Protein AF-A0A955GL28-F1 (afdb_monomer_lite)

Sequence (99 aa):
MAQYSSHQSDNGSEFQTAFREAIEAVAEHRYSRPYKKNEQSHIENFNKSLRSECFPRGEYQQKDIAELQERAYRFTKHYINRRWHMGLPDMMTPAQFKQ

pLDDT: mean 88.03, std 11.1, range [39.0, 97.94]

Radius of gyration: 16.05 Å; chains: 1; bounding box: 35×32×39 Å

Structure (mmCIF, N/CA/C/O backbone):
data_AF-A0A955GL28-F1
#
_entry.id   AF-A0A955GL28-F1
#
loop_
_atom_site.group_PDB
_atom_site.id
_atom_site.type_symbol
_atom_site.label_atom_id
_atom_site.label_alt_id
_atom_site.label_comp_id
_atom_site.label_asym_id
_atom_site.label_entity_id
_atom_site.label_seq_id
_atom_site.pdbx_PDB_ins_code
_atom_site.Cartn_x
_atom_site.Cartn_y
_atom_site.Cartn_z
_atom_site.occupancy
_atom_site.B_iso_or_equiv
_atom_site.auth_seq_id
_atom_site.auth_comp_id
_atom_site.auth_asym_id
_atom_site.auth_atom_id
_atom_site.pdbx_PDB_model_num
ATOM 1 N N . MET A 1 1 ? 8.011 -17.637 -8.006 1.00 39.00 1 MET A N 1
ATOM 2 C CA . MET A 1 1 ? 7.838 -16.498 -7.081 1.00 39.00 1 MET A CA 1
ATOM 3 C C . MET A 1 1 ? 8.855 -15.455 -7.509 1.00 39.00 1 MET A C 1
ATOM 5 O O . MET A 1 1 ? 10.027 -15.802 -7.543 1.00 39.00 1 MET A O 1
ATOM 9 N N . ALA A 1 2 ? 8.448 -14.259 -7.941 1.00 44.50 2 ALA A N 1
ATOM 10 C CA . ALA A 1 2 ? 9.423 -13.200 -8.201 1.00 44.50 2 ALA A CA 1
ATOM 11 C C . ALA A 1 2 ? 10.009 -12.780 -6.847 1.00 44.50 2 ALA A C 1
ATOM 13 O O . ALA A 1 2 ? 9.279 -12.290 -5.989 1.00 44.50 2 ALA A O 1
ATOM 14 N N . GLN A 1 3 ? 11.285 -13.077 -6.620 1.00 50.81 3 GLN A N 1
ATOM 15 C CA . GLN A 1 3 ? 11.993 -12.651 -5.422 1.00 50.81 3 GLN A CA 1
ATOM 16 C C . GLN A 1 3 ? 12.421 -11.205 -5.664 1.00 50.81 3 GLN A C 1
ATOM 18 O O . GLN A 1 3 ? 13.315 -10.944 -6.466 1.00 50.81 3 GLN A O 1
ATOM 23 N N . TYR A 1 4 ? 11.707 -10.258 -5.058 1.00 61.53 4 TYR A N 1
ATOM 24 C CA . TYR A 1 4 ? 12.072 -8.850 -5.141 1.00 61.53 4 TYR A CA 1
ATOM 25 C C . TYR A 1 4 ? 13.375 -8.652 -4.371 1.00 61.53 4 TYR A C 1
ATOM 27 O O . TYR A 1 4 ? 13.460 -8.980 -3.192 1.00 61.53 4 TYR A O 1
ATOM 35 N N . SER A 1 5 ? 14.404 -8.156 -5.052 1.00 78.00 5 SER A N 1
ATOM 36 C CA . SER A 1 5 ? 15.742 -8.000 -4.476 1.00 78.00 5 SER A CA 1
ATOM 37 C C . SER A 1 5 ? 15.840 -6.845 -3.477 1.00 78.00 5 SER A C 1
ATOM 39 O O . SER A 1 5 ? 16.765 -6.832 -2.669 1.00 78.00 5 SER A O 1
ATOM 41 N N . SER A 1 6 ? 14.896 -5.896 -3.505 1.00 86.69 6 SER A N 1
ATOM 42 C CA . SER A 1 6 ? 14.891 -4.740 -2.607 1.00 86.69 6 SER A CA 1
ATOM 43 C C . SER A 1 6 ? 13.486 -4.299 -2.188 1.00 86.69 6 SER A C 1
ATOM 45 O O . SER A 1 6 ? 12.531 -4.368 -2.963 1.00 86.69 6 SER A O 1
ATOM 47 N N . HIS A 1 7 ? 13.383 -3.809 -0.956 1.00 88.75 7 HIS A N 1
ATOM 48 C CA . HIS A 1 7 ? 12.211 -3.181 -0.360 1.00 88.75 7 HIS A CA 1
ATOM 49 C C . HIS A 1 7 ? 12.503 -1.710 -0.069 1.00 88.75 7 HIS A C 1
ATOM 51 O O . HIS A 1 7 ? 13.582 -1.360 0.407 1.00 88.75 7 HIS A O 1
ATOM 57 N N . GLN A 1 8 ? 11.519 -0.844 -0.308 1.00 89.81 8 GLN A N 1
ATOM 58 C CA . GLN A 1 8 ? 11.625 0.584 -0.025 1.00 89.81 8 GLN A CA 1
ATOM 59 C C . GLN A 1 8 ? 10.478 1.054 0.868 1.00 89.81 8 GLN A C 1
ATOM 61 O O . GLN A 1 8 ? 9.322 0.726 0.606 1.00 89.81 8 GLN A O 1
ATOM 66 N N . SER A 1 9 ? 10.796 1.870 1.873 1.00 89.56 9 SER A N 1
ATOM 67 C CA . SER A 1 9 ? 9.821 2.567 2.725 1.00 89.56 9 SER A CA 1
ATOM 68 C C . SER A 1 9 ? 10.194 4.043 2.907 1.00 89.56 9 SER A C 1
ATOM 70 O O . SER A 1 9 ? 11.230 4.509 2.414 1.00 89.56 9 SER A O 1
ATOM 72 N N . ASP A 1 10 ? 9.341 4.809 3.582 1.00 86.69 10 ASP A N 1
ATOM 73 C CA . ASP A 1 10 ? 9.739 6.092 4.160 1.00 86.69 10 ASP A CA 1
ATOM 74 C C . ASP A 1 10 ? 10.446 5.888 5.515 1.00 86.69 10 ASP A C 1
ATOM 76 O O . ASP A 1 10 ? 10.712 4.757 5.929 1.00 86.69 10 ASP A O 1
ATOM 80 N N . ASN A 1 11 ? 10.786 6.997 6.178 1.00 87.38 11 ASN A N 1
ATOM 81 C CA . ASN A 1 11 ? 11.460 7.007 7.481 1.00 87.38 11 ASN A CA 1
ATOM 82 C C . ASN A 1 11 ? 10.492 6.861 8.675 1.00 87.38 11 ASN A C 1
ATOM 84 O O . ASN A 1 11 ? 10.868 7.222 9.795 1.00 87.38 11 ASN A O 1
ATOM 88 N N . GLY A 1 12 ? 9.261 6.386 8.453 1.00 86.81 12 GLY A N 1
ATOM 89 C CA . GLY A 1 12 ? 8.291 6.103 9.509 1.00 86.81 12 GLY A CA 1
ATOM 90 C C . GLY A 1 12 ? 8.874 5.185 10.583 1.00 86.81 12 GLY A C 1
ATOM 91 O O . GLY A 1 12 ? 9.689 4.302 10.296 1.00 86.81 12 GLY A O 1
ATOM 92 N N . SER A 1 13 ? 8.504 5.414 11.844 1.00 91.62 13 SER A N 1
ATOM 93 C CA . SER A 1 13 ? 9.038 4.642 12.973 1.00 91.62 13 SER A CA 1
ATOM 94 C C . SER A 1 13 ? 8.627 3.169 12.912 1.00 91.62 13 SER A C 1
ATOM 96 O O . SER A 1 13 ? 9.358 2.312 13.407 1.00 91.62 13 SER A O 1
ATOM 98 N N . GLU A 1 14 ? 7.512 2.860 12.249 1.00 92.12 14 GLU A N 1
ATOM 99 C CA . GLU A 1 14 ? 7.045 1.502 11.980 1.00 92.12 14 GLU A CA 1
ATOM 100 C C . GLU A 1 14 ? 7.989 0.698 11.069 1.00 92.12 14 GLU A C 1
ATOM 102 O O . GLU A 1 14 ? 7.979 -0.531 11.126 1.00 92.12 14 GLU A O 1
ATOM 107 N N . PHE A 1 15 ? 8.836 1.366 10.274 1.00 90.69 15 PHE A N 1
ATOM 108 C CA . PHE A 1 15 ? 9.757 0.727 9.325 1.00 90.69 15 PHE A CA 1
ATOM 109 C C . PHE A 1 15 ? 11.206 0.644 9.818 1.00 90.69 15 PHE A C 1
ATOM 111 O O . PHE A 1 15 ? 12.087 0.258 9.054 1.00 90.69 15 PHE A O 1
ATOM 118 N N . GLN A 1 16 ? 11.467 1.006 11.076 1.00 88.62 16 GLN A N 1
ATOM 119 C CA . GLN A 1 16 ? 12.807 0.974 11.662 1.00 88.62 16 GLN A CA 1
ATOM 120 C C . GLN A 1 16 ? 13.109 -0.414 12.243 1.00 88.62 16 GLN A C 1
ATOM 122 O O . GLN A 1 16 ? 13.099 -1.384 11.504 1.00 88.62 16 GLN A O 1
ATOM 127 N N . THR A 1 17 ? 13.370 -0.533 13.545 1.00 90.81 17 THR A N 1
ATOM 128 C CA . THR A 1 17 ? 13.931 -1.709 14.238 1.00 90.81 17 THR A CA 1
ATOM 129 C C . THR A 1 17 ? 13.453 -3.079 13.727 1.00 90.81 17 THR A C 1
ATOM 131 O O . THR A 1 17 ? 14.117 -3.689 12.893 1.00 90.81 17 THR A O 1
ATOM 134 N N . ALA A 1 18 ? 12.305 -3.571 14.204 1.00 93.25 18 ALA A N 1
ATOM 135 C CA . ALA A 1 18 ? 11.890 -4.953 13.963 1.00 93.25 18 ALA A CA 1
ATOM 136 C C . ALA A 1 18 ? 11.527 -5.216 12.493 1.00 93.25 18 ALA A C 1
ATOM 138 O O . ALA A 1 18 ? 11.768 -6.302 11.972 1.00 93.25 18 ALA A O 1
ATOM 139 N N . PHE A 1 19 ? 10.956 -4.217 11.814 1.00 92.88 19 PHE A N 1
ATOM 140 C CA . PHE A 1 19 ? 10.631 -4.320 10.395 1.00 92.88 19 PHE A CA 1
ATOM 141 C C . PHE A 1 19 ? 11.897 -4.472 9.550 1.00 92.88 19 PHE A C 1
ATOM 143 O O . PHE A 1 19 ? 11.990 -5.391 8.740 1.00 92.88 19 PHE A O 1
ATOM 150 N N . ARG A 1 20 ? 12.884 -3.597 9.762 1.00 92.12 20 ARG A N 1
ATOM 151 C CA . ARG A 1 20 ? 14.151 -3.612 9.036 1.00 92.12 20 ARG A CA 1
ATOM 152 C C . ARG A 1 20 ? 14.894 -4.920 9.259 1.00 92.12 20 ARG A C 1
ATOM 154 O O . ARG A 1 20 ? 15.308 -5.527 8.282 1.00 92.12 20 ARG A O 1
ATOM 161 N N . GLU A 1 21 ? 14.998 -5.377 10.507 1.00 93.12 21 GLU A N 1
ATOM 162 C CA . GLU A 1 21 ? 15.634 -6.659 10.837 1.00 93.12 21 GLU A CA 1
ATOM 163 C C . GLU A 1 21 ? 14.966 -7.834 10.106 1.00 93.12 21 GLU A C 1
ATOM 165 O O . GLU A 1 21 ? 15.649 -8.693 9.548 1.00 93.12 21 GLU A O 1
ATOM 170 N N . ALA A 1 22 ? 13.630 -7.855 10.047 1.00 93.06 22 ALA A N 1
ATOM 171 C CA . ALA A 1 22 ? 12.887 -8.900 9.349 1.00 93.06 22 ALA A CA 1
ATOM 172 C C . ALA A 1 22 ? 13.065 -8.848 7.821 1.00 93.06 22 ALA A C 1
ATOM 174 O O . ALA A 1 22 ? 13.156 -9.895 7.179 1.00 93.06 22 ALA A O 1
ATOM 175 N N . ILE A 1 23 ? 13.112 -7.651 7.229 1.00 92.12 23 ILE A N 1
ATOM 176 C CA . ILE A 1 23 ? 13.297 -7.482 5.782 1.00 92.12 23 ILE A CA 1
ATOM 177 C C . ILE A 1 23 ? 14.736 -7.781 5.367 1.00 92.12 23 ILE A C 1
ATOM 179 O O . ILE A 1 23 ? 14.932 -8.516 4.404 1.00 92.12 23 ILE A O 1
ATOM 183 N N . GLU A 1 24 ? 15.733 -7.281 6.100 1.00 91.31 24 GLU A N 1
ATOM 184 C CA . GLU A 1 24 ? 17.157 -7.500 5.802 1.00 91.31 24 GLU A CA 1
ATOM 185 C C . GLU A 1 24 ? 17.559 -8.985 5.891 1.00 91.31 24 GLU A C 1
ATOM 187 O O . GLU A 1 24 ? 18.552 -9.393 5.290 1.00 91.31 24 GLU A O 1
ATOM 192 N N . ALA A 1 25 ? 16.753 -9.826 6.552 1.00 91.81 25 ALA A N 1
ATOM 193 C CA . ALA A 1 25 ? 16.915 -11.279 6.534 1.00 91.81 25 ALA A CA 1
ATOM 194 C C . ALA A 1 25 ? 16.567 -11.934 5.179 1.00 91.81 25 ALA A C 1
ATOM 196 O O . ALA A 1 25 ? 16.959 -13.077 4.938 1.00 91.81 25 ALA A O 1
ATOM 197 N N . VAL A 1 26 ? 15.815 -11.252 4.305 1.00 90.50 26 VAL A N 1
ATOM 198 C CA . VAL A 1 26 ? 15.291 -11.821 3.047 1.00 90.50 26 VAL A CA 1
ATOM 199 C C . VAL A 1 26 ? 15.522 -10.954 1.803 1.00 90.50 26 VAL A C 1
ATOM 201 O O . VAL A 1 26 ? 15.430 -11.481 0.691 1.00 90.50 26 VAL A O 1
ATOM 204 N N . ALA A 1 27 ? 15.812 -9.658 1.957 1.00 91.69 27 ALA A N 1
ATOM 205 C CA . ALA A 1 27 ? 16.015 -8.702 0.867 1.00 91.69 27 ALA A CA 1
ATOM 206 C C . ALA A 1 27 ? 16.760 -7.434 1.333 1.00 91.69 27 ALA A C 1
ATOM 208 O O . ALA A 1 27 ? 16.835 -7.141 2.520 1.00 91.69 27 ALA A O 1
ATOM 209 N N . GLU A 1 28 ? 17.274 -6.631 0.399 1.00 91.75 28 GLU A N 1
ATOM 210 C CA . GLU A 1 28 ? 17.853 -5.322 0.730 1.00 91.75 28 GL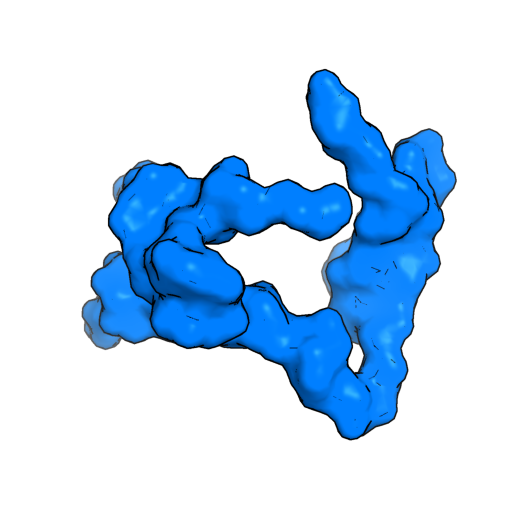U A CA 1
ATOM 211 C C . GLU A 1 28 ? 16.750 -4.324 1.128 1.00 91.75 28 GLU A C 1
ATOM 213 O O . GLU A 1 28 ? 15.729 -4.225 0.447 1.00 91.75 28 GLU A O 1
ATOM 218 N N . HIS A 1 29 ? 16.942 -3.540 2.193 1.00 91.94 29 HIS A N 1
ATOM 219 C CA . HIS A 1 29 ? 16.021 -2.458 2.562 1.00 91.94 29 HIS A CA 1
ATOM 220 C C . HIS A 1 29 ? 16.637 -1.085 2.296 1.00 91.94 29 HIS A C 1
ATOM 222 O O . HIS A 1 29 ? 17.787 -0.827 2.649 1.00 91.94 29 HIS A O 1
ATOM 228 N N . ARG A 1 30 ? 15.858 -0.176 1.699 1.00 90.62 30 ARG A N 1
ATOM 229 C CA . ARG A 1 30 ? 16.263 1.216 1.479 1.00 90.62 30 ARG A CA 1
ATOM 230 C C . ARG A 1 30 ? 15.200 2.208 1.935 1.00 90.62 30 ARG A C 1
ATOM 232 O O . ARG A 1 30 ? 14.011 2.056 1.655 1.00 90.62 30 ARG A O 1
ATOM 239 N N . TYR A 1 31 ? 15.649 3.294 2.549 1.00 89.81 31 TYR A N 1
ATOM 240 C CA . TYR A 1 31 ? 14.793 4.429 2.871 1.00 89.81 31 TYR A CA 1
ATOM 241 C C . TYR A 1 31 ? 14.708 5.397 1.696 1.00 89.81 31 TYR A C 1
ATOM 243 O O . TYR A 1 31 ? 15.702 5.689 1.024 1.00 89.81 31 TYR A O 1
ATOM 251 N N . SER A 1 32 ? 13.509 5.920 1.463 1.00 85.44 32 SER A N 1
ATOM 252 C CA . SER A 1 32 ? 13.283 6.958 0.459 1.00 85.44 32 SER A CA 1
ATOM 253 C C . SER A 1 32 ? 13.995 8.243 0.863 1.00 85.44 32 SER A C 1
ATOM 255 O O . SER A 1 32 ? 13.984 8.641 2.033 1.00 85.44 32 SER A O 1
ATOM 257 N N . ARG A 1 33 ? 14.607 8.924 -0.107 1.00 81.69 33 ARG A N 1
ATOM 258 C CA . ARG A 1 33 ? 15.352 10.150 0.193 1.00 81.69 33 ARG A CA 1
ATOM 259 C C . ARG A 1 33 ? 14.389 11.287 0.552 1.00 81.69 33 ARG A C 1
ATOM 261 O O . ARG A 1 33 ? 13.384 11.475 -0.144 1.00 81.69 33 ARG A O 1
ATOM 268 N N . PRO A 1 34 ? 14.704 12.111 1.569 1.00 75.81 34 PRO A N 1
ATOM 269 C CA . PRO A 1 34 ? 13.944 13.323 1.838 1.00 75.81 34 PRO A CA 1
ATOM 270 C C . PRO A 1 34 ? 13.808 14.174 0.566 1.00 75.81 34 PRO A C 1
ATOM 272 O O . PRO A 1 34 ? 14.763 14.323 -0.198 1.00 75.81 34 PRO A O 1
ATOM 275 N N . TYR A 1 35 ? 12.616 14.728 0.336 1.00 68.00 35 TYR A N 1
ATOM 276 C CA . TYR A 1 35 ? 12.302 15.616 -0.794 1.00 68.00 35 TYR A CA 1
ATOM 277 C C . TYR A 1 35 ? 12.326 14.976 -2.203 1.00 68.00 35 TYR A C 1
ATOM 279 O O . TYR A 1 35 ? 12.188 15.692 -3.196 1.00 68.00 35 TYR A O 1
ATOM 287 N N . LYS A 1 36 ? 12.408 13.641 -2.330 1.00 72.75 36 LYS A N 1
ATOM 288 C CA . LYS A 1 36 ? 12.285 12.913 -3.612 1.00 72.75 36 LYS A CA 1
ATOM 289 C C . LYS A 1 36 ? 10.891 12.291 -3.794 1.00 72.75 36 LYS A C 1
ATOM 291 O O . LYS A 1 36 ? 10.736 11.076 -3.805 1.00 72.75 36 LYS A O 1
ATOM 296 N N . LYS A 1 37 ? 9.874 13.137 -4.014 1.00 60.69 37 LYS A N 1
ATOM 297 C CA . LYS A 1 37 ? 8.460 12.723 -4.201 1.00 60.69 37 LYS A CA 1
ATOM 298 C C . LYS A 1 37 ? 8.248 11.646 -5.281 1.00 60.69 37 LYS A C 1
ATOM 300 O O . LYS A 1 37 ? 7.337 10.837 -5.189 1.00 60.69 37 LYS A O 1
ATOM 305 N N . ASN A 1 38 ? 9.109 11.596 -6.297 1.00 71.06 38 ASN A N 1
ATOM 306 C CA . ASN A 1 38 ? 8.919 10.685 -7.428 1.00 71.06 38 ASN A CA 1
ATOM 307 C C . ASN A 1 38 ? 9.225 9.213 -7.090 1.00 71.06 38 ASN A C 1
ATOM 309 O O . ASN A 1 38 ? 8.691 8.332 -7.762 1.00 71.06 38 ASN A O 1
ATOM 313 N N . GLU A 1 39 ? 10.029 8.936 -6.052 1.00 75.94 39 GLU A N 1
ATOM 314 C CA . GLU A 1 39 ? 10.445 7.569 -5.678 1.00 75.94 39 GLU A CA 1
ATOM 315 C C . GLU A 1 39 ? 9.300 6.726 -5.092 1.00 75.94 39 GLU A C 1
ATOM 317 O O . GLU A 1 39 ? 9.396 5.503 -5.079 1.00 75.94 39 GLU A O 1
ATOM 322 N N . GLN A 1 40 ? 8.215 7.361 -4.633 1.00 82.38 40 GLN A N 1
ATOM 323 C CA . GLN A 1 40 ? 7.036 6.697 -4.059 1.00 82.38 40 GLN A CA 1
ATOM 324 C C . GLN A 1 40 ? 5.751 6.941 -4.864 1.00 82.38 40 GLN A C 1
ATOM 326 O O . GLN A 1 40 ? 4.663 6.534 -4.461 1.00 82.38 40 GLN A O 1
ATOM 331 N N . SER A 1 41 ? 5.857 7.561 -6.039 1.00 85.81 41 SER A N 1
ATOM 332 C CA . SER A 1 41 ? 4.696 7.982 -6.833 1.00 85.81 41 SER A CA 1
ATOM 333 C C . SER A 1 41 ? 3.706 6.847 -7.139 1.00 85.81 41 SER A C 1
ATOM 335 O O . SER A 1 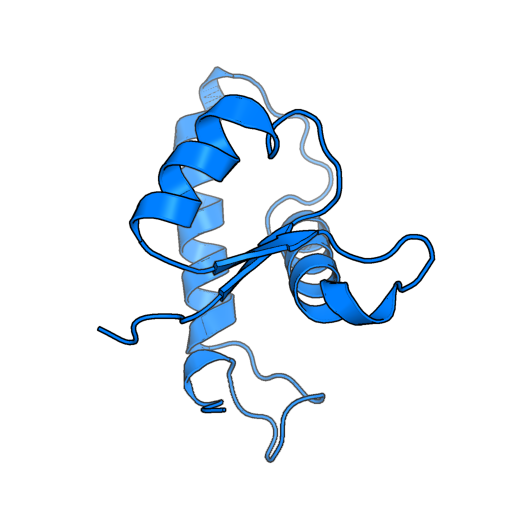41 ? 2.494 7.063 -7.160 1.00 85.81 41 SER A O 1
ATOM 337 N N . HIS A 1 42 ? 4.183 5.614 -7.335 1.00 87.38 42 HIS A N 1
ATOM 338 C CA . HIS A 1 42 ? 3.316 4.460 -7.584 1.00 87.38 42 HIS A CA 1
ATOM 339 C C . HIS A 1 42 ? 2.462 4.077 -6.368 1.00 87.38 42 HIS A C 1
ATOM 341 O O . HIS A 1 42 ? 1.253 3.884 -6.521 1.00 87.38 42 HIS A O 1
ATOM 347 N N . ILE A 1 43 ? 3.060 3.996 -5.173 1.00 88.81 43 ILE A N 1
ATOM 348 C CA . ILE A 1 43 ? 2.325 3.659 -3.947 1.00 88.81 43 ILE A CA 1
ATOM 349 C C . ILE A 1 43 ? 1.400 4.809 -3.533 1.00 88.81 43 ILE A C 1
ATOM 351 O O . ILE A 1 43 ? 0.265 4.566 -3.130 1.00 88.81 43 ILE A O 1
ATOM 355 N N . GLU A 1 44 ? 1.818 6.062 -3.740 1.00 90.56 44 GLU A N 1
ATOM 356 C CA . GLU A 1 44 ? 0.977 7.242 -3.516 1.00 90.56 44 GLU A CA 1
ATOM 357 C C . GLU A 1 44 ? -0.263 7.241 -4.422 1.00 90.56 44 GLU A C 1
ATOM 359 O O . GLU A 1 44 ? -1.381 7.454 -3.946 1.00 90.56 44 GLU A O 1
ATOM 364 N N . ASN A 1 45 ? -0.092 6.950 -5.717 1.00 91.12 45 ASN A N 1
ATOM 365 C CA . ASN A 1 45 ? -1.205 6.854 -6.662 1.00 91.12 45 ASN A CA 1
ATOM 366 C C . ASN A 1 45 ? -2.173 5.725 -6.291 1.00 91.12 45 ASN A C 1
ATOM 368 O O . ASN A 1 45 ? -3.388 5.936 -6.304 1.00 91.12 45 ASN A O 1
ATOM 372 N N . PHE A 1 46 ? -1.652 4.555 -5.910 1.00 93.50 46 PHE A N 1
ATOM 373 C CA . PHE A 1 46 ? -2.482 3.452 -5.433 1.00 93.50 46 PHE A CA 1
ATOM 374 C C . PHE A 1 46 ? -3.259 3.838 -4.169 1.00 93.50 46 PHE A C 1
ATOM 376 O O . PHE A 1 46 ? -4.480 3.695 -4.145 1.00 93.50 46 PHE A O 1
ATOM 383 N N . ASN A 1 47 ? -2.588 4.386 -3.153 1.00 93.12 47 ASN A N 1
ATOM 384 C CA . ASN A 1 47 ? -3.214 4.785 -1.890 1.00 93.12 47 ASN A CA 1
ATOM 385 C C . ASN A 1 47 ? -4.285 5.859 -2.098 1.00 93.12 47 ASN A C 1
ATOM 387 O O . ASN A 1 47 ? -5.352 5.807 -1.481 1.00 93.12 47 ASN A O 1
ATOM 391 N N . LYS A 1 48 ? -4.035 6.813 -3.003 1.00 93.50 48 LYS A N 1
ATOM 392 C CA . LYS A 1 48 ? -5.022 7.819 -3.397 1.00 93.50 48 LYS A 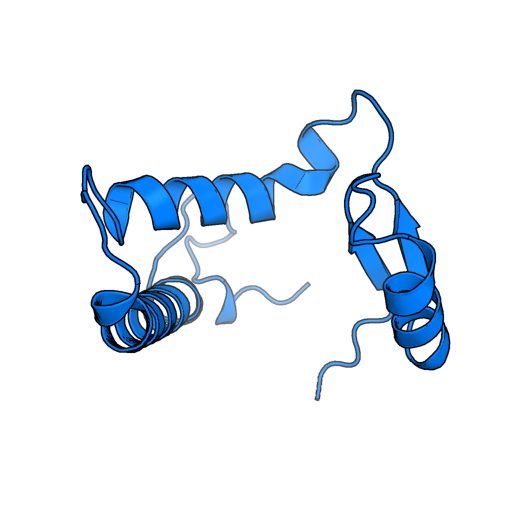CA 1
ATOM 393 C C . LYS A 1 48 ? -6.262 7.163 -4.002 1.00 93.50 48 LYS A C 1
ATOM 395 O O . LYS A 1 48 ? -7.359 7.438 -3.522 1.00 93.50 48 LYS A O 1
ATOM 400 N N . SER A 1 49 ? -6.090 6.278 -4.986 1.00 95.00 49 SER A N 1
ATOM 401 C CA . SER A 1 49 ? -7.190 5.527 -5.605 1.00 95.00 49 SER A CA 1
ATOM 402 C C . SER A 1 49 ? -7.936 4.652 -4.596 1.00 95.00 49 SER A C 1
ATOM 404 O O . SER A 1 49 ? -9.161 4.686 -4.555 1.00 95.00 49 SER A O 1
ATOM 406 N N . LEU A 1 50 ? -7.229 3.926 -3.727 1.00 95.06 50 LEU A N 1
ATOM 407 C CA . LEU A 1 50 ? -7.836 3.116 -2.672 1.00 95.06 50 LEU A CA 1
ATOM 408 C C . LEU A 1 50 ? -8.710 3.987 -1.757 1.00 95.06 50 LEU A C 1
ATOM 410 O O . LEU A 1 50 ? -9.873 3.673 -1.518 1.00 95.06 50 LEU A O 1
ATOM 414 N N . ARG A 1 51 ? -8.196 5.129 -1.295 1.00 93.75 51 ARG A N 1
ATOM 415 C CA . ARG A 1 51 ? -8.951 6.032 -0.421 1.00 93.75 51 ARG A CA 1
ATOM 416 C C . ARG A 1 51 ? -10.161 6.652 -1.119 1.00 93.75 51 ARG A C 1
ATOM 418 O O . ARG A 1 51 ? -11.235 6.688 -0.529 1.00 93.75 51 ARG A O 1
ATOM 425 N N . SER A 1 52 ? -10.004 7.164 -2.340 1.00 94.12 52 SER A N 1
ATOM 426 C CA . SER A 1 52 ? -11.086 7.884 -3.023 1.00 94.12 52 SER A CA 1
ATOM 427 C C . SER A 1 52 ? -12.138 6.968 -3.641 1.00 94.12 52 SER A C 1
ATOM 429 O O . SER A 1 52 ? -13.296 7.361 -3.719 1.00 94.12 52 SER A O 1
ATOM 431 N N . GLU A 1 53 ? -11.745 5.779 -4.096 1.00 94.62 53 GLU A N 1
ATOM 432 C CA . GLU A 1 53 ? -12.614 4.874 -4.855 1.00 94.62 53 GLU A CA 1
ATOM 433 C C . GLU A 1 53 ? -13.116 3.703 -3.998 1.00 94.62 53 GLU A C 1
ATOM 435 O O . GLU A 1 53 ? -14.297 3.371 -4.058 1.00 94.62 53 GLU A O 1
ATOM 440 N N . CYS A 1 54 ? -12.258 3.088 -3.170 1.00 94.94 54 CYS A N 1
ATOM 441 C CA . CYS A 1 54 ? -12.669 1.971 -2.308 1.00 94.94 54 CYS A CA 1
ATOM 442 C C . CYS 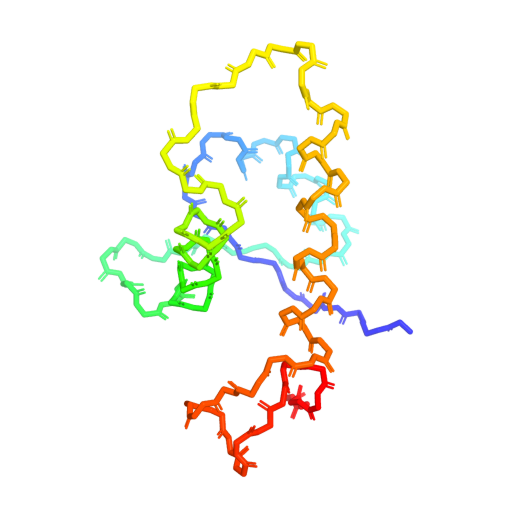A 1 54 ? -13.343 2.453 -1.019 1.00 94.94 54 CYS A C 1
ATOM 444 O O . CYS A 1 54 ? -14.292 1.817 -0.553 1.00 94.94 54 CYS A O 1
ATOM 446 N N . PHE A 1 55 ? -12.885 3.574 -0.451 1.00 94.44 55 PHE A N 1
ATOM 447 C CA . PHE A 1 55 ? -13.343 4.075 0.850 1.00 94.44 55 PHE A CA 1
ATOM 448 C C . PHE A 1 55 ? -13.849 5.534 0.841 1.00 94.44 55 PHE A C 1
ATOM 450 O O . PHE A 1 55 ? -13.454 6.318 1.710 1.00 94.44 55 PHE A O 1
ATOM 457 N N . PRO A 1 56 ? -14.741 5.934 -0.086 1.00 87.62 56 PRO A N 1
ATOM 458 C CA . PRO A 1 56 ? -15.183 7.322 -0.182 1.00 87.62 56 PRO A CA 1
ATOM 459 C C . PRO A 1 56 ? -15.967 7.761 1.064 1.00 87.62 56 PRO A C 1
ATOM 461 O O . PRO A 1 56 ? -17.011 7.194 1.367 1.00 87.62 56 PRO A O 1
ATOM 464 N N . ARG A 1 57 ? -15.481 8.809 1.752 1.00 78.75 57 ARG A N 1
ATOM 465 C CA . ARG A 1 57 ? -16.178 9.534 2.843 1.00 78.75 57 ARG A CA 1
ATOM 466 C C . ARG A 1 57 ? -16.791 8.646 3.945 1.00 78.75 57 ARG A C 1
ATOM 468 O O . ARG A 1 57 ? -17.790 9.029 4.541 1.00 78.75 57 ARG A O 1
ATOM 475 N N . GLY A 1 58 ? -16.223 7.471 4.204 1.00 75.19 58 GLY A N 1
ATOM 476 C CA . GLY A 1 58 ? -16.780 6.559 5.198 1.00 75.19 58 GLY A CA 1
ATOM 477 C C . GLY A 1 58 ? -16.335 6.909 6.611 1.00 75.19 58 GLY A C 1
ATOM 478 O O . GLY A 1 58 ? -15.139 6.998 6.889 1.00 75.19 58 GLY A O 1
ATOM 479 N N . GLU A 1 59 ? -17.305 7.088 7.498 1.00 86.69 59 GLU A N 1
ATOM 480 C CA . GLU A 1 59 ? -17.092 6.955 8.934 1.00 86.69 59 GLU A CA 1
ATOM 481 C C . GLU A 1 59 ? -17.143 5.462 9.256 1.00 86.69 59 GLU A C 1
ATOM 483 O O . GLU A 1 59 ? -18.176 4.818 9.085 1.00 86.69 59 GLU A O 1
ATOM 488 N N . TYR A 1 60 ? -16.004 4.900 9.652 1.00 91.69 60 TYR A N 1
ATOM 489 C CA . TYR A 1 60 ? -15.857 3.471 9.907 1.00 91.69 60 TYR A CA 1
ATOM 490 C C . TYR A 1 60 ? -15.613 3.211 11.388 1.00 91.69 60 TYR A C 1
ATOM 492 O O . TYR A 1 60 ? -14.915 3.970 12.063 1.00 91.69 60 TYR A O 1
ATOM 500 N N . GLN A 1 61 ? -16.159 2.110 11.887 1.00 94.44 61 GLN A N 1
ATOM 501 C CA . GLN A 1 61 ? -15.979 1.635 13.252 1.00 94.44 61 GLN A CA 1
ATOM 502 C C . GLN A 1 61 ? -15.102 0.379 13.268 1.00 94.44 61 GLN A C 1
ATOM 504 O O . GLN A 1 61 ? -14.944 -0.311 12.263 1.00 94.44 61 GLN A O 1
ATOM 509 N N . GLN A 1 62 ? -14.554 0.029 14.436 1.00 95.31 62 GLN A N 1
ATOM 510 C CA . GLN A 1 62 ? -13.713 -1.171 14.572 1.00 95.31 62 GLN A CA 1
ATOM 511 C C . GLN A 1 62 ? -14.431 -2.460 14.143 1.00 95.31 62 GLN A C 1
ATOM 513 O O . GLN A 1 62 ? -13.807 -3.356 13.582 1.00 95.31 62 GLN A O 1
ATOM 518 N N . LYS A 1 63 ? -15.751 -2.545 14.353 1.00 96.44 63 LYS A N 1
ATOM 519 C CA . LYS A 1 63 ? -16.559 -3.702 13.938 1.00 96.44 63 LYS A CA 1
ATOM 520 C C . LYS A 1 63 ? -16.574 -3.913 12.415 1.00 96.44 63 LYS A C 1
ATOM 522 O O . LYS A 1 63 ? -16.799 -5.030 11.965 1.00 96.44 63 LYS A O 1
ATOM 527 N N . ASP A 1 64 ? -16.292 -2.864 11.641 1.00 95.50 64 ASP A N 1
ATOM 528 C CA . ASP A 1 64 ? -16.335 -2.893 10.179 1.00 95.50 64 ASP A CA 1
ATOM 529 C C . ASP A 1 64 ? -15.013 -3.406 9.578 1.00 95.50 64 ASP A C 1
ATOM 531 O O . ASP A 1 64 ? -14.953 -3.692 8.384 1.00 95.50 64 ASP A O 1
ATOM 535 N N . ILE A 1 65 ? -13.947 -3.563 10.381 1.00 95.62 65 ILE A N 1
ATOM 536 C CA . ILE A 1 65 ? -12.593 -3.909 9.905 1.00 95.62 65 ILE A CA 1
ATOM 537 C C . ILE A 1 65 ? -12.598 -5.148 9.002 1.00 95.62 65 ILE A C 1
ATOM 539 O O . ILE A 1 65 ? -11.972 -5.126 7.945 1.00 95.62 65 ILE A O 1
ATOM 543 N N . ALA A 1 66 ? -13.318 -6.209 9.377 1.00 97.38 66 ALA A N 1
ATOM 544 C CA . ALA A 1 66 ? -13.363 -7.439 8.586 1.00 97.38 66 ALA A CA 1
ATOM 545 C C . ALA A 1 66 ? -13.977 -7.214 7.191 1.00 97.38 66 ALA A C 1
ATOM 547 O O . ALA A 1 66 ? -13.448 -7.693 6.187 1.00 97.38 66 ALA A O 1
ATOM 548 N N . GLU A 1 67 ? -15.060 -6.439 7.113 1.00 95.88 67 GLU A N 1
ATOM 549 C CA . GLU A 1 67 ? -15.703 -6.091 5.843 1.00 95.88 67 GLU A CA 1
ATOM 550 C C . GLU A 1 67 ? -14.812 -5.164 5.003 1.00 95.88 67 GLU A C 1
ATOM 552 O O . GLU A 1 67 ? -14.638 -5.366 3.798 1.00 95.88 67 GLU A O 1
ATOM 557 N N . LEU A 1 68 ? -14.203 -4.158 5.635 1.00 95.81 68 LEU A N 1
ATOM 558 C CA . LEU A 1 68 ? -13.322 -3.202 4.966 1.00 95.81 68 LEU A CA 1
ATOM 559 C C . LEU A 1 68 ? -12.069 -3.875 4.413 1.00 95.81 68 LEU A C 1
ATOM 561 O O . LEU A 1 68 ? -11.625 -3.535 3.316 1.00 95.81 68 LEU A O 1
ATOM 565 N N . GLN A 1 69 ? -11.540 -4.866 5.127 1.00 96.75 69 GLN A N 1
ATOM 566 C CA . GLN A 1 69 ? -10.422 -5.675 4.668 1.00 96.75 69 GLN A CA 1
ATOM 567 C C . GLN A 1 69 ? -10.783 -6.457 3.397 1.00 96.75 69 GLN A C 1
ATOM 569 O O . GLN A 1 69 ? -10.024 -6.445 2.426 1.00 96.75 69 GLN A O 1
ATOM 574 N N . GLU A 1 70 ? -11.964 -7.077 3.354 1.00 97.81 70 GLU A N 1
ATOM 575 C CA . GLU A 1 70 ? -12.447 -7.789 2.166 1.00 97.81 70 GLU A CA 1
ATOM 576 C C . GLU A 1 70 ? -12.670 -6.835 0.981 1.00 97.81 70 GLU A C 1
ATOM 578 O O . GLU A 1 70 ? -12.304 -7.136 -0.161 1.00 97.81 70 GLU A O 1
ATOM 583 N N . ARG A 1 71 ? -13.201 -5.634 1.241 1.00 96.44 71 ARG A N 1
ATOM 584 C CA . ARG A 1 71 ? -13.319 -4.576 0.225 1.00 96.44 71 ARG A CA 1
ATOM 585 C C . ARG A 1 71 ? -11.952 -4.165 -0.322 1.00 96.44 71 ARG A C 1
ATOM 587 O O . ARG A 1 71 ? -11.790 -4.119 -1.544 1.00 96.44 71 ARG A O 1
ATOM 594 N N . ALA A 1 72 ? -10.965 -3.937 0.548 1.00 96.94 72 ALA A N 1
ATOM 595 C CA . ALA A 1 72 ? -9.595 -3.621 0.143 1.00 96.94 72 ALA A CA 1
ATOM 596 C C . ALA A 1 72 ? -8.991 -4.732 -0.724 1.00 96.94 72 ALA A C 1
ATOM 598 O O . ALA A 1 72 ? -8.385 -4.441 -1.758 1.00 96.94 72 ALA A O 1
ATOM 599 N N . TYR A 1 73 ? -9.184 -6.002 -0.358 1.00 97.69 73 TYR A N 1
ATOM 600 C CA . TYR A 1 73 ? -8.693 -7.131 -1.149 1.00 97.69 73 TYR A CA 1
ATOM 601 C C . TYR A 1 73 ? -9.318 -7.182 -2.542 1.00 97.69 73 TYR A C 1
ATOM 603 O O . TYR A 1 73 ? -8.598 -7.311 -3.539 1.00 97.69 73 TYR A O 1
ATOM 611 N N . ARG A 1 74 ? -10.641 -7.020 -2.645 1.00 97.94 74 ARG A N 1
ATOM 612 C CA . ARG A 1 74 ? -11.338 -6.985 -3.941 1.00 97.94 74 ARG A CA 1
ATOM 613 C C . ARG A 1 74 ? -10.865 -5.826 -4.806 1.00 97.94 74 ARG A C 1
ATOM 615 O O . ARG A 1 74 ? -10.582 -6.031 -5.989 1.00 97.94 74 ARG A O 1
ATOM 622 N N . PHE A 1 75 ? -10.736 -4.638 -4.218 1.00 97.56 75 PHE A N 1
ATOM 623 C CA . PHE A 1 75 ? -10.229 -3.462 -4.915 1.00 97.56 75 PHE A CA 1
ATOM 624 C C . PHE A 1 75 ? -8.803 -3.687 -5.420 1.00 97.56 75 PHE A C 1
ATOM 626 O O . PHE A 1 75 ? -8.526 -3.464 -6.593 1.00 97.56 75 PHE A O 1
ATOM 633 N N . THR A 1 76 ? -7.918 -4.208 -4.570 1.00 96.94 76 THR A N 1
ATOM 634 C CA . THR A 1 76 ? -6.513 -4.476 -4.909 1.00 96.94 76 THR A CA 1
ATOM 635 C C . THR A 1 76 ? -6.406 -5.484 -6.050 1.00 96.94 76 THR A C 1
ATOM 637 O O . THR A 1 76 ? -5.701 -5.252 -7.032 1.00 96.94 76 THR A O 1
ATOM 640 N N . LYS A 1 77 ? -7.181 -6.575 -5.991 1.00 97.38 77 LYS A N 1
ATOM 641 C CA . LYS A 1 77 ? -7.239 -7.572 -7.066 1.00 97.38 77 LYS A CA 1
ATOM 642 C C . LYS A 1 77 ? -7.717 -6.960 -8.383 1.00 97.38 77 LYS A C 1
ATOM 644 O O . LYS A 1 77 ? -7.157 -7.283 -9.431 1.00 97.38 77 LYS A O 1
ATOM 649 N N . HIS A 1 78 ? -8.725 -6.090 -8.344 1.00 97.44 78 HIS A N 1
ATOM 650 C CA . HIS A 1 78 ? -9.204 -5.378 -9.528 1.00 97.44 78 HIS A CA 1
ATOM 651 C C . HIS A 1 78 ? -8.153 -4.400 -10.074 1.00 97.44 78 HIS A C 1
ATOM 653 O O . HIS A 1 78 ? -7.854 -4.440 -11.265 1.00 97.44 78 HIS A O 1
ATOM 659 N N . TYR A 1 79 ? -7.560 -3.571 -9.212 1.00 95.94 79 TYR A N 1
ATOM 660 C CA . TYR A 1 79 ? -6.530 -2.597 -9.570 1.00 95.94 79 TYR A CA 1
ATOM 661 C C . TYR A 1 79 ? -5.353 -3.268 -10.285 1.00 95.94 79 TYR A C 1
ATOM 663 O O . TYR A 1 79 ? -4.938 -2.819 -11.344 1.00 95.94 79 TYR A O 1
ATOM 671 N N . ILE A 1 80 ? -4.870 -4.395 -9.757 1.00 94.44 80 ILE A N 1
ATOM 672 C CA . ILE A 1 80 ? -3.712 -5.108 -10.310 1.00 94.44 80 ILE A CA 1
ATOM 673 C C . ILE A 1 80 ? -4.039 -5.830 -11.625 1.00 94.44 80 ILE A C 1
ATOM 675 O O . ILE A 1 80 ? -3.220 -5.827 -12.539 1.00 94.44 80 ILE A O 1
ATOM 679 N N . ASN A 1 81 ? -5.208 -6.470 -11.730 1.00 95.62 81 ASN A N 1
ATOM 680 C CA . ASN A 1 81 ? -5.475 -7.421 -12.820 1.00 95.62 81 ASN A CA 1
ATOM 681 C C . ASN A 1 81 ? -6.432 -6.907 -13.900 1.00 95.62 81 ASN A C 1
ATOM 683 O O . ASN A 1 81 ? -6.611 -7.579 -14.912 1.00 95.62 81 ASN A O 1
ATOM 687 N N . ARG A 1 82 ? -7.140 -5.798 -13.662 1.00 94.38 82 ARG A N 1
ATOM 688 C CA . ARG A 1 82 ? -8.2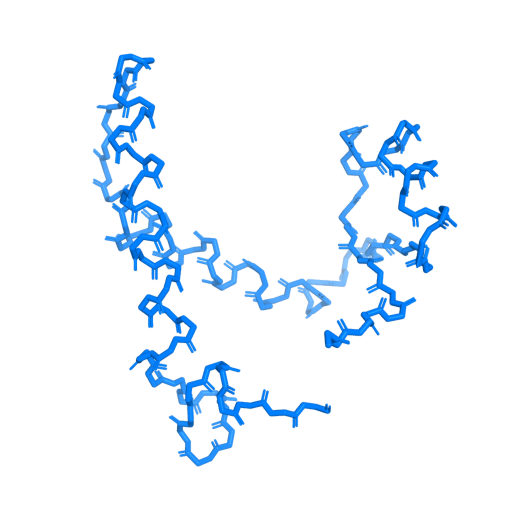36 -5.352 -14.541 1.00 94.38 82 ARG A CA 1
ATOM 689 C C . ARG A 1 82 ? -8.226 -3.863 -14.861 1.00 94.38 82 ARG A C 1
ATOM 691 O O . ARG A 1 82 ? -8.794 -3.482 -15.881 1.00 94.38 82 ARG A O 1
ATOM 698 N N . ARG A 1 83 ? -7.629 -3.019 -14.016 1.00 93.25 83 ARG A N 1
ATOM 699 C CA . ARG A 1 83 ? -7.574 -1.576 -14.266 1.00 93.25 83 ARG A CA 1
ATOM 700 C C . ARG A 1 83 ? -6.551 -1.273 -15.357 1.00 93.25 83 ARG A C 1
ATOM 702 O O . ARG A 1 83 ? -5.393 -1.649 -15.233 1.00 93.25 83 ARG A O 1
ATOM 709 N N . TRP A 1 84 ? -6.984 -0.568 -16.395 1.00 92.50 84 TRP A N 1
ATOM 710 C CA . TRP A 1 84 ? -6.103 -0.038 -17.436 1.00 92.50 84 TRP A CA 1
ATOM 711 C C . TRP A 1 84 ? -5.412 1.224 -16.914 1.00 92.50 84 TRP A C 1
ATOM 713 O O . TRP A 1 84 ? -6.070 2.095 -16.335 1.00 92.50 84 TRP A O 1
ATOM 723 N N . HIS A 1 85 ? -4.098 1.336 -17.104 1.00 91.56 85 HIS A N 1
ATOM 724 C CA . HIS A 1 85 ? -3.330 2.509 -16.686 1.00 91.56 85 HIS A CA 1
ATOM 725 C C . HIS A 1 85 ? -2.745 3.217 -17.902 1.00 91.56 85 HIS A C 1
ATOM 727 O O . HIS A 1 85 ? -1.813 2.724 -18.523 1.00 91.56 85 HIS A O 1
ATOM 733 N N . MET A 1 86 ? -3.233 4.427 -18.194 1.00 87.38 86 MET A N 1
ATOM 734 C CA . MET A 1 86 ? -2.733 5.227 -19.325 1.00 87.38 86 MET A CA 1
ATOM 735 C C . MET A 1 86 ? -1.254 5.622 -19.193 1.00 87.38 86 MET A C 1
ATOM 737 O O . MET A 1 86 ? -0.617 5.937 -20.188 1.00 87.38 86 MET A O 1
ATOM 741 N N . GLY A 1 87 ? -0.716 5.635 -17.968 1.00 85.44 87 GLY A N 1
ATOM 742 C CA . GLY A 1 87 ? 0.700 5.911 -17.709 1.00 85.44 87 GLY A CA 1
ATOM 743 C C . GLY A 1 87 ? 1.625 4.705 -17.903 1.00 85.44 87 GLY A C 1
ATOM 744 O O . GLY A 1 87 ? 2.834 4.862 -17.766 1.00 85.44 87 GLY A O 1
ATOM 745 N N . LEU A 1 88 ? 1.079 3.515 -18.176 1.00 87.44 88 LEU A N 1
ATOM 746 C CA . LEU A 1 88 ? 1.855 2.331 -18.546 1.00 87.44 88 LEU A CA 1
ATOM 747 C C . LEU A 1 88 ? 1.878 2.181 -20.077 1.00 87.44 88 LEU A C 1
ATOM 749 O O . LEU A 1 88 ? 0.943 2.639 -20.742 1.00 87.44 88 LEU A O 1
ATOM 753 N N . PRO A 1 89 ? 2.912 1.535 -20.651 1.00 86.56 89 PRO A N 1
ATOM 754 C CA . PRO A 1 89 ? 2.959 1.280 -22.088 1.00 86.56 89 PRO A CA 1
ATOM 755 C C . PRO A 1 89 ? 1.720 0.502 -22.550 1.00 86.56 89 PRO A C 1
ATOM 757 O O . PRO A 1 89 ? 1.160 -0.289 -21.790 1.00 86.56 89 PRO A O 1
ATOM 760 N N . ASP A 1 90 ? 1.266 0.756 -23.778 1.00 87.69 90 ASP A N 1
ATOM 761 C CA . ASP A 1 90 ? 0.140 0.051 -24.413 1.00 87.69 90 ASP A CA 1
ATOM 762 C C . ASP A 1 90 ? -1.147 -0.023 -23.554 1.00 87.69 90 ASP A C 1
ATOM 764 O O . ASP A 1 90 ? -1.961 -0.935 -23.692 1.00 87.69 90 ASP A O 1
ATOM 768 N N . MET A 1 91 ? -1.331 0.949 -22.646 1.00 86.00 91 MET A N 1
ATOM 769 C CA . MET A 1 91 ? -2.426 1.041 -21.671 1.00 86.00 91 MET A CA 1
ATOM 770 C C . MET A 1 91 ? -2.617 -0.186 -20.758 1.00 86.00 91 MET A C 1
ATOM 772 O O . MET A 1 91 ? -3.705 -0.418 -20.247 1.00 86.00 91 MET A O 1
ATOM 776 N N . MET A 1 92 ? -1.589 -0.971 -20.481 1.00 93.62 92 MET A N 1
ATOM 777 C CA . MET A 1 92 ? -1.769 -2.246 -19.782 1.00 93.62 92 MET A CA 1
ATOM 778 C C . MET A 1 92 ? -2.175 -2.154 -18.291 1.00 93.62 92 MET A C 1
ATOM 780 O O . MET A 1 92 ? -2.157 -1.095 -17.654 1.00 93.62 92 MET A O 1
ATOM 784 N N . THR A 1 93 ? -2.542 -3.304 -17.716 1.00 93.38 93 THR A N 1
ATOM 785 C CA . THR A 1 93 ? -2.747 -3.474 -16.266 1.00 93.38 93 THR A CA 1
ATOM 786 C C . THR A 1 93 ? -1.407 -3.634 -15.530 1.00 93.38 93 THR A C 1
ATOM 788 O O . THR A 1 93 ? -0.428 -4.074 -16.141 1.00 93.38 93 THR A O 1
ATOM 791 N N . PRO A 1 94 ? -1.328 -3.368 -14.210 1.00 92.69 94 PRO A N 1
ATOM 792 C CA . PRO A 1 94 ? -0.099 -3.584 -13.448 1.00 92.69 94 PRO A CA 1
ATOM 793 C C . PRO A 1 94 ? 0.415 -5.028 -13.521 1.00 92.69 94 PRO A C 1
ATOM 795 O O . PRO A 1 94 ? 1.618 -5.239 -13.549 1.00 92.69 94 PRO A O 1
ATOM 798 N N . ALA A 1 95 ? -0.476 -6.023 -13.601 1.00 92.81 95 ALA A N 1
ATOM 799 C CA . ALA A 1 95 ? -0.092 -7.429 -13.749 1.00 92.81 95 ALA A CA 1
ATOM 800 C C . ALA A 1 95 ? 0.537 -7.759 -15.114 1.00 92.81 95 ALA A C 1
ATOM 802 O O . ALA A 1 95 ? 1.307 -8.712 -15.229 1.00 92.81 95 ALA A O 1
ATOM 803 N N . GLN A 1 96 ? 0.183 -7.010 -16.159 1.00 92.62 96 GLN A N 1
ATOM 804 C CA . GLN A 1 96 ? 0.766 -7.169 -17.493 1.00 92.62 96 GLN A CA 1
ATOM 805 C C . GLN A 1 96 ? 2.122 -6.471 -17.605 1.00 92.62 96 GLN A C 1
ATOM 807 O O . GLN A 1 96 ? 2.968 -6.901 -18.389 1.00 92.6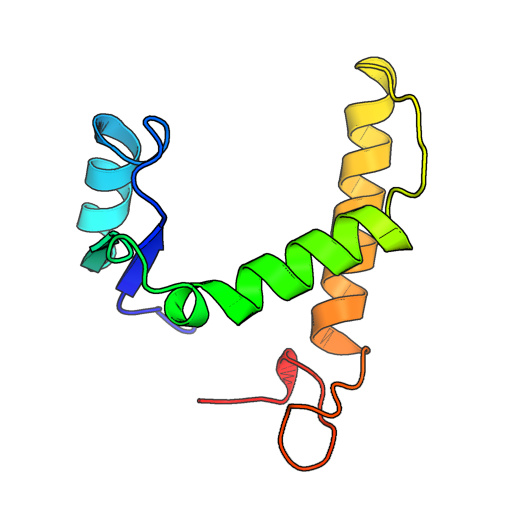2 96 GLN A O 1
ATOM 812 N N . PHE A 1 97 ? 2.338 -5.432 -16.801 1.00 89.31 97 PHE A N 1
ATOM 813 C CA . PHE A 1 97 ? 3.588 -4.698 -16.759 1.00 89.31 97 PHE A CA 1
ATOM 814 C C . PHE A 1 97 ? 4.681 -5.522 -16.075 1.00 89.31 97 PHE A C 1
ATOM 816 O O . PHE A 1 97 ? 4.657 -5.756 -14.867 1.00 89.31 97 PHE A O 1
ATOM 823 N N . LYS A 1 98 ? 5.648 -5.979 -16.871 1.00 74.81 98 LYS A N 1
ATOM 824 C CA . LYS A 1 98 ? 6.844 -6.685 -16.405 1.00 74.81 98 LYS A CA 1
ATOM 825 C C . LYS A 1 98 ? 8.040 -5.746 -16.572 1.00 74.81 98 LYS A C 1
ATOM 827 O O . LYS A 1 98 ? 8.337 -5.372 -17.704 1.00 74.81 98 LYS A O 1
ATOM 832 N N . GLN A 1 99 ? 8.660 -5.344 -15.459 1.00 59.75 99 GLN A N 1
ATOM 833 C CA . GLN A 1 99 ? 9.976 -4.685 -15.448 1.00 59.75 99 GLN A CA 1
ATOM 834 C C . GLN A 1 99 ? 11.089 -5.725 -15.436 1.00 59.75 99 GLN A C 1
ATOM 836 O O . GLN A 1 99 ? 10.880 -6.785 -14.800 1.00 59.75 99 GLN A O 1
#

Foldseek 3Di:
DPQDQEDEDAPDPVCPDPVCVVQVVRHHYDHDDPPPVPVCVVVVVVVVCCCCPLPNPDDDDPVCVVVSVVSSVVVVCCQQQPQFDPPDPPSDHNVVDDD

Secondary structure (DSSP, 8-state):
----SEEEE-S-GGGSHHHHHHHHTTSEEEEPPTT-GGGGHHHHHHHHHIIIIISTT----GGGHHHHHHHHHHHHHHHHHT---TTSGGG--TTT---